Protein AF-M3R403-F1 (afdb_monomer)

Solvent-accessible surface area (backbone atoms only — not comparable to full-atom values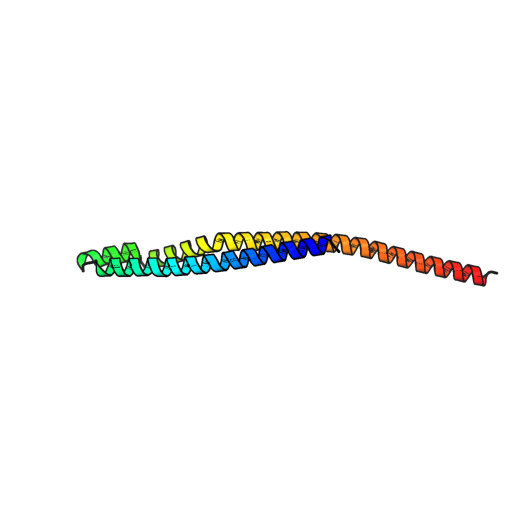): 7179 Å² total; per-residue (Å²): 110,70,65,62,52,54,50,52,54,53,50,54,5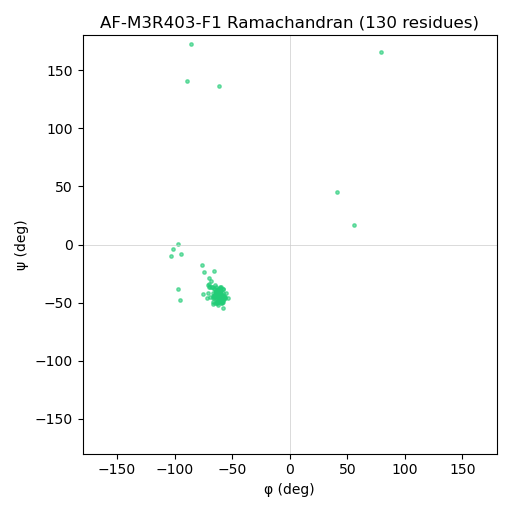4,50,54,56,49,49,54,52,52,52,54,50,33,54,51,52,52,52,53,45,52,55,51,53,52,50,51,51,53,56,50,60,74,71,48,51,85,88,47,40,61,59,49,42,53,69,56,32,26,73,92,40,46,46,41,53,50,54,54,52,52,52,51,49,65,53,42,48,63,57,54,54,51,51,52,54,50,52,54,50,49,53,52,52,49,56,53,46,52,55,51,54,52,52,51,50,53,53,50,52,53,51,50,52,50,52,54,52,53,53,54,51,56,52,53,56,63,75,75,109

InterPro domains:
  IPR040576 Dynamin-like helical domain [PF18709] (1-120)

Nearest PDB structures (foldseek):
  5y06-assembly1_A  TM=5.391E-01  e=3.646E+00  Mycolicibacterium smegmatis MC2 155
  3na7-assembly1_A  TM=4.832E-01  e=2.115E+00  Helicobacter pylori NCTC 11638

Sequence (132 aa):
MEYLNKTLEKRRKKIQGLNKEISQARIHLKEFIIRYFSDLIRQISGTSLETFNDFVIREIGDEYINMETRVKNEFEKQTQGISNEIAKIETGFNADMNFFEKHAGAFGKIGIDLLKKAVLSKQLASKWLEMG

pLDDT: mean 94.79, std 4.42, range [73.25, 98.62]

Organism: NCBI:txid1159049

Foldseek 3Di:
DVVVVVLVVVLVVLVVVLVVLVVVLVVVLVVCVVVLVVVLVVVCVPDDPVCNVVSCCVNQNDVRVNVVVVSVVSNCVSCVVSVVSVVVSVVVVVVVVVVVVVVVVVVVVVVVVVVVVVVVVVVVVVVVVVVD

Mean predicted aligned error: 6.66 Å

Radius of gyration: 32.36 Å; Cα contacts (8 Å, |Δi|>4): 35; chains: 1; bounding box: 73×22×95 Å

Structure (mmCIF, N/CA/C/O backbone):
data_AF-M3R403-F1
#
_entry.id   AF-M3R403-F1
#
loop_
_atom_site.group_PDB
_atom_site.id
_atom_site.type_symbol
_atom_site.label_atom_id
_atom_site.label_alt_id
_atom_site.label_comp_id
_atom_site.label_asym_id
_atom_site.label_entity_id
_atom_site.label_seq_id
_atom_site.pdbx_PDB_ins_code
_atom_site.Cartn_x
_atom_site.Cartn_y
_atom_site.Cartn_z
_atom_site.occupancy
_atom_site.B_iso_or_equiv
_atom_site.auth_seq_id
_atom_site.auth_comp_id
_atom_site.auth_asym_id
_atom_site.auth_atom_id
_atom_site.pdbx_PDB_model_num
ATOM 1 N N . MET A 1 1 ? 25.337 2.412 -20.719 1.00 74.19 1 MET A N 1
ATOM 2 C CA . MET A 1 1 ? 25.459 1.677 -19.438 1.00 74.19 1 MET A CA 1
ATOM 3 C C . MET A 1 1 ? 25.325 2.583 -18.219 1.00 74.19 1 MET A C 1
ATOM 5 O O . MET A 1 1 ? 24.541 2.251 -17.343 1.00 74.19 1 MET A O 1
ATOM 9 N N . GLU A 1 2 ? 25.989 3.744 -18.165 1.00 83.44 2 GLU A N 1
ATOM 10 C CA . GLU A 1 2 ? 25.894 4.662 -17.012 1.00 83.44 2 GLU A CA 1
ATOM 11 C C . GLU A 1 2 ? 24.462 5.151 -16.713 1.00 83.44 2 GLU A C 1
ATOM 13 O O . GLU A 1 2 ? 24.036 5.131 -15.561 1.00 83.44 2 GLU A O 1
ATOM 18 N N . TYR A 1 3 ? 23.688 5.526 -17.740 1.00 81.62 3 TYR A N 1
ATOM 19 C CA . TYR A 1 3 ? 22.287 5.943 -17.578 1.00 81.62 3 TYR A CA 1
ATOM 20 C C . TYR A 1 3 ? 21.411 4.836 -16.971 1.00 81.62 3 TYR A C 1
ATOM 22 O O . TYR A 1 3 ? 20.711 5.071 -15.992 1.00 81.62 3 TYR A O 1
ATOM 30 N N . LEU A 1 4 ? 21.514 3.612 -17.503 1.00 81.00 4 LEU A N 1
ATOM 31 C CA . LEU A 1 4 ? 20.784 2.450 -16.990 1.00 81.00 4 LEU A CA 1
ATOM 32 C C . LEU A 1 4 ? 21.128 2.187 -15.518 1.00 81.00 4 LEU A C 1
ATOM 34 O O . LEU A 1 4 ? 20.231 1.988 -14.704 1.00 81.00 4 LEU A O 1
ATOM 38 N N . ASN A 1 5 ? 22.413 2.263 -15.162 1.00 87.00 5 ASN A N 1
ATOM 39 C CA . ASN A 1 5 ? 22.857 2.062 -13.786 1.00 87.00 5 ASN A CA 1
ATOM 40 C C . ASN A 1 5 ? 22.297 3.140 -12.836 1.00 87.00 5 ASN A C 1
ATOM 42 O O . ASN A 1 5 ? 21.788 2.824 -11.764 1.00 87.00 5 ASN A O 1
ATOM 46 N N . LYS A 1 6 ? 22.294 4.414 -13.258 1.00 89.31 6 LYS A N 1
ATOM 47 C CA . LYS A 1 6 ? 21.673 5.515 -12.497 1.00 89.31 6 LYS A CA 1
ATOM 48 C C . LYS A 1 6 ? 20.171 5.293 -12.287 1.00 89.31 6 LYS A C 1
ATOM 50 O O . LYS A 1 6 ? 19.659 5.557 -11.198 1.00 89.31 6 LYS A O 1
ATOM 55 N N . THR A 1 7 ? 19.471 4.794 -13.303 1.00 89.31 7 THR A N 1
ATOM 56 C CA . THR A 1 7 ? 18.040 4.479 -13.220 1.00 89.31 7 THR A CA 1
ATOM 57 C C . THR A 1 7 ? 17.767 3.338 -12.239 1.00 89.31 7 THR A C 1
ATOM 59 O O . THR A 1 7 ? 16.904 3.484 -11.372 1.00 89.31 7 THR A O 1
ATOM 62 N N . LEU A 1 8 ? 18.538 2.248 -12.296 1.00 88.56 8 LEU A N 1
ATOM 63 C CA . LEU A 1 8 ? 18.416 1.122 -11.361 1.00 88.56 8 LEU A CA 1
ATOM 64 C C . LEU A 1 8 ? 18.654 1.553 -9.906 1.00 88.56 8 LEU A C 1
ATOM 66 O O . LEU A 1 8 ? 17.840 1.253 -9.030 1.00 88.56 8 LEU A O 1
ATOM 70 N N . GLU A 1 9 ? 19.700 2.339 -9.652 1.00 93.19 9 GLU A N 1
ATOM 71 C CA . GLU A 1 9 ? 19.992 2.874 -8.316 1.00 93.19 9 GLU A CA 1
ATOM 72 C C . GLU A 1 9 ? 18.869 3.779 -7.790 1.00 93.19 9 GLU A C 1
ATOM 74 O O . GLU A 1 9 ? 18.459 3.683 -6.629 1.00 93.19 9 GLU A O 1
ATOM 79 N N . LYS A 1 10 ? 18.297 4.628 -8.652 1.00 91.56 10 LYS A N 1
ATOM 80 C CA . LYS A 1 10 ? 17.142 5.462 -8.294 1.00 91.56 10 LYS A CA 1
ATOM 81 C C . LYS A 1 10 ? 15.931 4.612 -7.892 1.00 91.56 10 LYS A C 1
ATOM 83 O O . LYS A 1 10 ? 15.253 4.950 -6.921 1.00 91.56 10 LYS A O 1
ATOM 88 N N . ARG A 1 11 ? 15.657 3.513 -8.606 1.00 89.06 11 ARG A N 1
ATOM 89 C CA . ARG A 1 11 ? 14.554 2.586 -8.286 1.00 89.06 11 ARG A CA 1
ATOM 90 C C . ARG A 1 11 ? 14.792 1.876 -6.957 1.00 89.06 11 ARG A C 1
ATOM 92 O O . ARG A 1 11 ? 13.892 1.852 -6.121 1.00 89.06 11 ARG A O 1
ATOM 99 N N . ARG A 1 12 ? 16.014 1.393 -6.719 1.00 93.12 12 ARG A N 1
ATOM 100 C CA . ARG A 1 12 ? 16.402 0.754 -5.455 1.00 93.12 12 ARG A CA 1
ATOM 101 C C . ARG A 1 12 ? 16.160 1.671 -4.256 1.00 93.12 12 ARG A C 1
ATOM 103 O O . ARG A 1 12 ? 15.550 1.244 -3.278 1.00 93.12 12 ARG A O 1
ATOM 110 N N . LYS A 1 13 ? 16.560 2.942 -4.356 1.00 94.31 13 LYS A N 1
ATOM 111 C CA . LYS A 1 13 ? 16.319 3.944 -3.303 1.00 94.31 13 LYS A CA 1
ATOM 112 C C . LYS A 1 13 ? 14.830 4.186 -3.048 1.00 94.31 13 LYS A C 1
ATOM 114 O O . LYS A 1 13 ? 14.428 4.274 -1.893 1.00 94.31 13 LYS A O 1
ATOM 119 N N . LYS A 1 14 ? 13.999 4.246 -4.098 1.00 94.00 14 LYS A N 1
ATOM 120 C CA . LYS A 1 14 ? 12.538 4.372 -3.941 1.00 94.00 14 LYS A CA 1
ATOM 121 C C . LYS A 1 14 ? 11.928 3.179 -3.206 1.00 94.00 14 LYS A C 1
ATOM 123 O O . LYS A 1 14 ? 11.149 3.381 -2.286 1.00 94.00 14 LYS A O 1
ATOM 128 N N . ILE A 1 15 ? 12.325 1.955 -3.559 1.00 95.19 15 ILE A N 1
ATOM 129 C CA . ILE A 1 15 ? 11.854 0.732 -2.887 1.00 95.19 15 ILE A CA 1
ATOM 130 C C . ILE A 1 15 ? 12.279 0.718 -1.411 1.00 95.19 15 ILE A C 1
ATOM 132 O O . ILE A 1 15 ? 11.491 0.370 -0.537 1.00 95.19 15 ILE A O 1
ATOM 136 N N . GLN A 1 16 ? 13.509 1.142 -1.106 1.00 95.44 16 GLN A N 1
ATOM 137 C CA . GLN A 1 16 ? 13.964 1.284 0.281 1.00 95.44 16 GLN A CA 1
ATOM 138 C C . GLN A 1 16 ? 13.139 2.317 1.062 1.00 95.44 16 GLN A C 1
ATOM 140 O O . GLN A 1 16 ? 12.785 2.063 2.213 1.00 95.44 16 GLN A O 1
ATOM 145 N N . GLY A 1 17 ? 12.805 3.453 0.442 1.00 95.44 17 GLY A N 1
ATOM 146 C CA . GLY A 1 17 ? 11.899 4.449 1.020 1.00 95.44 17 GLY A CA 1
ATOM 147 C C . GLY A 1 17 ? 10.510 3.874 1.302 1.00 95.44 17 GLY A C 1
ATOM 148 O O . GLY A 1 17 ? 10.020 3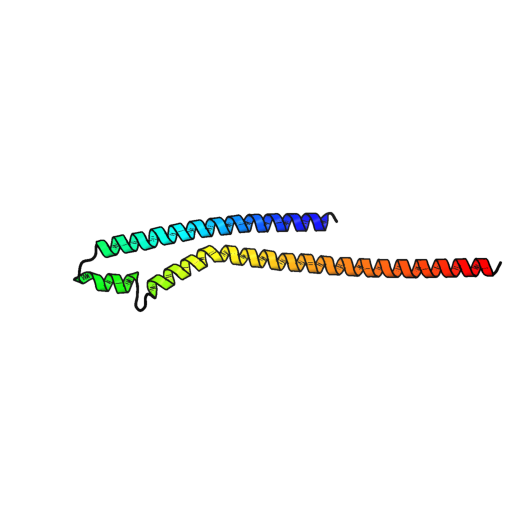.985 2.423 1.00 95.44 17 GLY A O 1
ATOM 149 N N . LEU A 1 18 ? 9.938 3.155 0.334 1.00 96.81 18 LEU A N 1
ATOM 150 C CA . LEU A 1 18 ? 8.643 2.489 0.475 1.00 96.81 18 LEU A CA 1
ATOM 151 C C . LEU A 1 18 ? 8.630 1.486 1.640 1.00 96.81 18 LEU A C 1
ATOM 153 O O . LEU A 1 18 ? 7.686 1.460 2.423 1.00 96.81 18 LEU A O 1
ATOM 157 N N . ASN A 1 19 ? 9.699 0.705 1.820 1.00 96.94 19 ASN A N 1
ATOM 158 C CA . ASN A 1 19 ? 9.814 -0.211 2.962 1.00 96.94 19 ASN A CA 1
ATOM 159 C C . ASN A 1 19 ? 9.760 0.525 4.309 1.00 96.94 19 ASN A C 1
ATOM 161 O O . ASN A 1 19 ? 9.182 0.016 5.273 1.00 96.94 19 ASN A O 1
ATOM 165 N N . LYS A 1 20 ? 10.340 1.729 4.385 1.00 96.50 20 LYS A N 1
ATOM 166 C CA . LYS A 1 20 ? 10.260 2.569 5.585 1.00 96.50 20 LYS A CA 1
ATOM 167 C C . LYS A 1 20 ? 8.826 3.042 5.829 1.00 96.50 20 LYS A C 1
ATOM 169 O O . LYS A 1 20 ? 8.362 2.949 6.962 1.00 96.50 20 LYS A O 1
ATOM 174 N N . GLU A 1 21 ? 8.123 3.494 4.794 1.00 96.94 21 GLU A N 1
ATOM 175 C CA . GLU A 1 21 ? 6.714 3.906 4.888 1.00 96.94 21 GLU A CA 1
ATOM 176 C C . GLU A 1 21 ? 5.809 2.751 5.330 1.00 96.94 21 GLU A C 1
ATOM 178 O O . GLU A 1 21 ? 5.033 2.910 6.270 1.00 96.94 21 GLU A O 1
ATOM 183 N N . ILE A 1 22 ? 5.986 1.557 4.751 1.00 98.00 22 ILE A N 1
ATOM 184 C CA . ILE A 1 22 ? 5.279 0.334 5.164 1.00 98.00 22 ILE A CA 1
ATOM 185 C C . ILE A 1 22 ? 5.535 0.033 6.643 1.00 98.00 22 ILE A C 1
ATOM 187 O O . ILE A 1 22 ? 4.606 -0.282 7.389 1.00 98.00 22 ILE A O 1
ATOM 191 N N . SER A 1 23 ? 6.786 0.134 7.096 1.00 98.31 23 SER A N 1
ATOM 192 C CA . SER A 1 23 ? 7.115 -0.094 8.503 1.00 98.31 23 SER A CA 1
ATOM 193 C C . SER A 1 23 ? 6.423 0.910 9.428 1.00 98.31 23 SER A C 1
ATOM 195 O O . SER A 1 23 ? 5.959 0.513 10.494 1.00 98.31 23 SER A O 1
ATOM 197 N N . GLN A 1 24 ? 6.343 2.184 9.038 1.00 98.06 24 GLN A N 1
ATOM 198 C CA . GLN A 1 24 ? 5.673 3.220 9.828 1.00 98.06 24 GLN A CA 1
ATOM 199 C C . GLN A 1 24 ? 4.156 3.021 9.858 1.00 98.06 24 GLN A C 1
ATOM 201 O O . GLN A 1 24 ? 3.575 3.010 10.939 1.00 98.06 24 GLN A O 1
ATOM 206 N N . ALA A 1 25 ? 3.527 2.743 8.714 1.00 98.44 25 ALA A N 1
ATOM 207 C CA . ALA A 1 25 ? 2.100 2.430 8.652 1.00 98.44 25 ALA A CA 1
ATOM 208 C C . ALA A 1 25 ? 1.740 1.249 9.569 1.00 98.44 25 ALA A C 1
ATOM 210 O O . ALA A 1 25 ? 0.763 1.306 10.311 1.00 98.44 25 ALA A O 1
ATOM 211 N N . ARG A 1 26 ? 2.574 0.198 9.605 1.00 98.44 26 ARG A N 1
ATOM 212 C CA . ARG A 1 26 ? 2.383 -0.937 10.526 1.00 98.44 26 ARG A CA 1
ATOM 213 C C . ARG A 1 26 ? 2.464 -0.536 11.999 1.00 98.44 26 ARG A C 1
ATOM 215 O O . ARG A 1 26 ? 1.734 -1.107 12.804 1.00 98.44 26 ARG A O 1
ATOM 222 N N . ILE A 1 27 ? 3.356 0.385 12.363 1.00 98.50 27 ILE A N 1
ATOM 223 C CA 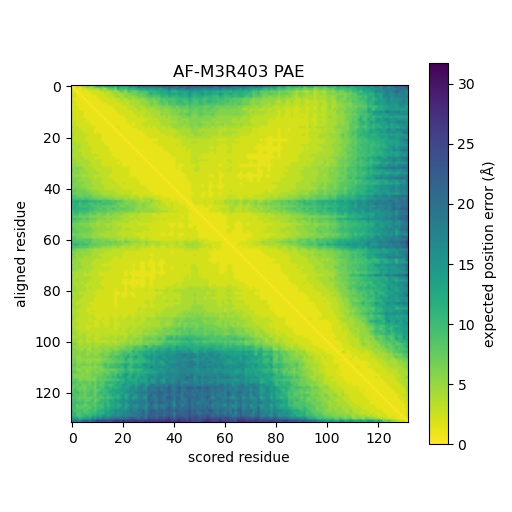. ILE A 1 27 ? 3.456 0.900 13.737 1.00 98.50 27 ILE A CA 1
ATOM 224 C C . ILE A 1 27 ? 2.189 1.689 14.077 1.00 98.50 27 ILE A C 1
ATOM 226 O O . ILE A 1 27 ? 1.526 1.362 15.058 1.00 98.50 27 ILE A O 1
ATOM 230 N N . HIS A 1 28 ? 1.790 2.635 13.226 1.00 98.56 28 HIS A N 1
ATOM 231 C CA . HIS A 1 28 ? 0.596 3.450 13.454 1.00 98.56 28 HIS A CA 1
ATOM 232 C C . HIS A 1 28 ? -0.683 2.618 13.548 1.00 98.56 28 HIS A C 1
ATOM 234 O O . HIS A 1 28 ? -1.501 2.864 14.429 1.00 98.56 28 HIS A O 1
ATOM 240 N N . LEU A 1 29 ? -0.844 1.596 12.700 1.00 98.62 29 LEU A N 1
ATOM 241 C CA . LEU A 1 29 ? -1.993 0.691 12.775 1.00 98.62 29 LEU A CA 1
ATOM 242 C C . LEU A 1 29 ? -2.036 -0.062 14.108 1.00 98.62 29 LEU A C 1
ATOM 244 O O . LEU A 1 29 ? -3.099 -0.172 14.713 1.00 98.62 29 LEU A O 1
ATOM 248 N N . LYS A 1 30 ? -0.891 -0.537 14.614 1.00 98.50 30 LYS A N 1
ATOM 249 C CA . LYS A 1 30 ? -0.831 -1.179 15.937 1.00 98.50 30 LYS A CA 1
ATOM 250 C C . LYS A 1 30 ? -1.207 -0.208 17.051 1.00 98.50 30 LYS A C 1
ATOM 252 O O . LYS A 1 30 ? -2.000 -0.560 17.918 1.00 98.50 30 LYS A O 1
ATOM 257 N N . GLU A 1 31 ? -0.669 1.008 17.025 1.00 98.56 31 GLU A N 1
ATOM 258 C CA . GLU A 1 31 ? -0.999 2.033 18.018 1.00 98.56 31 GLU A CA 1
ATOM 259 C C . GLU A 1 31 ? -2.467 2.459 17.955 1.00 98.56 31 GLU A C 1
ATOM 261 O O . GLU A 1 31 ? -3.068 2.751 18.988 1.00 98.56 31 GLU A O 1
ATOM 266 N N . PHE A 1 32 ? -3.044 2.528 16.755 1.00 98.62 32 PHE A N 1
ATOM 267 C CA . PHE A 1 32 ? -4.463 2.797 16.566 1.00 98.62 32 PHE A CA 1
ATOM 268 C C . PHE A 1 32 ? -5.308 1.697 17.202 1.00 98.62 32 PHE A C 1
ATOM 270 O O . PHE A 1 32 ? -6.156 2.008 18.028 1.00 98.62 32 PHE A O 1
ATOM 277 N N . ILE A 1 33 ? -5.037 0.426 16.882 1.00 97.88 33 ILE A N 1
ATOM 278 C CA . ILE A 1 33 ? -5.776 -0.715 17.438 1.00 97.88 33 ILE A CA 1
ATOM 279 C C . ILE A 1 33 ? -5.689 -0.716 18.966 1.00 97.88 33 ILE A C 1
ATOM 281 O O . ILE A 1 33 ? -6.715 -0.802 19.634 1.00 97.88 33 ILE A O 1
ATOM 285 N N . ILE A 1 34 ? -4.488 -0.546 19.531 1.00 98.50 34 ILE A N 1
ATOM 286 C CA . ILE A 1 34 ? -4.304 -0.509 20.989 1.00 98.50 34 ILE A CA 1
ATOM 287 C C . ILE A 1 34 ? -5.129 0.618 21.617 1.00 98.50 34 ILE A C 1
ATOM 289 O O . ILE A 1 34 ? -5.859 0.366 22.575 1.00 98.50 34 ILE A O 1
ATOM 293 N N . ARG A 1 35 ? -5.042 1.844 21.087 1.00 98.62 35 ARG A N 1
ATOM 294 C CA . ARG A 1 35 ? -5.797 2.993 21.613 1.00 98.62 35 ARG A CA 1
ATOM 295 C C . ARG A 1 35 ? -7.299 2.786 21.480 1.00 98.62 35 ARG A C 1
ATOM 297 O O . ARG A 1 35 ? -8.007 2.898 22.470 1.00 98.62 35 ARG A O 1
ATOM 304 N N . TYR A 1 36 ? -7.758 2.412 20.291 1.00 98.31 36 TYR A N 1
ATOM 305 C CA . TYR A 1 36 ? -9.173 2.249 19.989 1.00 98.31 36 TYR A CA 1
ATOM 306 C C . TYR A 1 36 ? -9.834 1.217 20.907 1.00 98.31 36 TYR A C 1
ATOM 308 O O . TYR A 1 36 ? -10.824 1.527 21.564 1.00 98.31 36 TYR A O 1
ATOM 316 N N . PHE A 1 37 ? -9.250 0.023 21.050 1.00 97.81 37 PHE A N 1
ATOM 317 C CA . PHE A 1 37 ? -9.810 -0.986 21.951 1.00 97.81 37 PHE A CA 1
ATOM 318 C C . PHE A 1 37 ? -9.654 -0.623 23.431 1.00 97.81 37 PHE A C 1
ATOM 320 O O . PHE A 1 37 ? -10.555 -0.914 24.214 1.00 97.81 37 PHE A O 1
ATOM 327 N N . SER A 1 38 ? -8.572 0.056 23.828 1.00 98.38 38 SER A N 1
ATOM 328 C CA . SER A 1 38 ? -8.435 0.557 25.206 1.00 98.38 38 SER A CA 1
ATOM 329 C C . SER A 1 38 ? -9.521 1.582 25.542 1.00 98.38 38 SER A C 1
ATOM 331 O O . SER A 1 38 ? -10.096 1.538 26.629 1.00 98.38 38 SER A O 1
ATOM 333 N N . ASP A 1 39 ? -9.849 2.469 24.601 1.00 98.12 39 ASP A N 1
ATOM 334 C CA . ASP A 1 39 ? -10.918 3.451 24.759 1.00 98.12 39 ASP A CA 1
ATOM 335 C C . ASP A 1 39 ? -12.290 2.781 24.839 1.00 98.12 39 ASP A C 1
ATOM 337 O O . ASP A 1 39 ? -13.087 3.152 25.699 1.00 98.12 39 ASP A O 1
ATOM 341 N N . LEU A 1 40 ? -12.555 1.761 24.015 1.00 97.81 40 LEU A N 1
ATOM 342 C CA . LEU A 1 40 ? -13.782 0.964 24.114 1.00 97.81 40 LEU A CA 1
ATOM 343 C C . LEU A 1 40 ? -13.909 0.282 25.482 1.00 97.81 40 LEU A C 1
ATOM 345 O O . LEU A 1 40 ? -14.962 0.373 26.110 1.00 97.81 40 LEU A O 1
ATOM 349 N N . ILE A 1 41 ? -12.832 -0.338 25.979 1.00 97.75 41 ILE A N 1
ATOM 350 C CA . ILE A 1 41 ? -12.794 -0.982 27.304 1.00 97.75 41 ILE A CA 1
ATOM 351 C C . ILE A 1 41 ? -13.039 0.044 28.416 1.00 97.75 41 ILE A C 1
ATOM 353 O O . ILE A 1 41 ? -13.796 -0.214 29.354 1.00 97.75 41 ILE A O 1
ATOM 357 N N . ARG A 1 42 ? -12.427 1.227 28.322 1.00 97.81 42 ARG A N 1
ATOM 358 C CA . ARG A 1 42 ? -12.623 2.294 29.308 1.00 97.81 42 ARG A CA 1
ATOM 359 C C . ARG A 1 42 ? -14.064 2.800 29.305 1.00 97.81 42 ARG A C 1
ATOM 361 O O . ARG A 1 42 ? -14.618 3.048 30.370 1.00 97.81 42 ARG A O 1
ATOM 368 N N . GLN A 1 43 ? -14.658 2.958 28.124 1.00 97.00 43 GLN A N 1
ATOM 369 C CA . GLN A 1 43 ? -16.035 3.417 27.973 1.00 97.00 43 GLN A CA 1
ATOM 370 C C . GLN A 1 43 ? -17.039 2.396 28.516 1.00 97.00 43 GLN A C 1
ATOM 372 O O . GLN A 1 43 ? -17.866 2.768 29.343 1.00 97.00 43 GLN A O 1
ATOM 377 N N . ILE A 1 44 ? -16.926 1.120 28.128 1.00 96.69 44 ILE A N 1
ATOM 378 C CA . ILE A 1 44 ? -17.858 0.074 28.578 1.00 96.69 44 ILE A CA 1
ATOM 379 C C . ILE A 1 44 ? -17.767 -0.165 30.093 1.00 96.69 44 ILE A C 1
ATOM 381 O O . ILE A 1 44 ? -18.777 -0.384 30.757 1.00 96.69 44 ILE A O 1
ATOM 385 N N . SER A 1 45 ? -16.566 -0.052 30.670 1.00 95.56 45 SER A N 1
ATOM 386 C CA . SER A 1 45 ? -16.365 -0.157 32.123 1.00 95.56 45 SER A CA 1
ATOM 387 C C . SER A 1 45 ? -17.032 0.983 32.902 1.00 95.56 45 SER A C 1
ATOM 389 O O . SER A 1 45 ? -17.280 0.842 34.096 1.00 95.56 45 SER A O 1
ATOM 391 N N . GLY A 1 46 ? -17.291 2.119 32.248 1.00 94.44 46 GLY A N 1
ATOM 392 C CA . GLY A 1 46 ? -17.959 3.279 32.837 1.00 94.44 46 GLY A CA 1
ATOM 393 C C . GLY A 1 46 ? -19.458 3.359 32.540 1.00 94.44 46 GLY A C 1
ATOM 394 O O . GLY A 1 46 ? -20.092 4.316 32.979 1.00 94.44 46 GLY A O 1
ATOM 395 N N . THR A 1 47 ? -20.028 2.404 31.799 1.00 96.62 47 THR A N 1
ATOM 396 C CA . THR A 1 47 ? -21.467 2.381 31.495 1.00 96.62 47 THR A CA 1
ATOM 397 C C . THR A 1 47 ? -22.273 1.632 32.547 1.00 96.62 47 THR A C 1
ATOM 399 O O . THR A 1 47 ? -21.868 0.581 33.040 1.00 96.62 47 THR A O 1
ATOM 402 N N . SER A 1 48 ? -23.451 2.170 32.854 1.00 97.00 48 SER A N 1
ATOM 403 C CA . SER A 1 48 ? -24.489 1.496 33.634 1.00 97.00 48 SER A CA 1
ATOM 404 C C . SER A 1 48 ? -25.374 0.628 32.732 1.00 97.00 48 SER A C 1
ATOM 406 O O . SER A 1 48 ? -25.284 0.700 31.505 1.00 97.00 48 SER A O 1
ATOM 408 N N . LEU A 1 49 ? -26.274 -0.162 33.325 1.00 95.88 49 LEU A N 1
ATOM 409 C CA . LEU A 1 49 ? -27.227 -0.972 32.561 1.00 95.88 49 LEU A CA 1
ATOM 410 C C . LEU A 1 49 ? -28.140 -0.104 31.678 1.00 95.88 49 LEU A C 1
ATOM 412 O O . LEU A 1 49 ? -28.438 -0.477 30.548 1.00 95.88 49 LEU A O 1
ATOM 416 N N . GLU A 1 50 ? -28.535 1.074 32.167 1.00 97.62 50 GLU A N 1
ATOM 417 C CA . GLU A 1 50 ? -29.396 2.021 31.450 1.00 97.62 50 GLU A CA 1
ATOM 418 C C . GLU A 1 50 ? -28.697 2.640 30.234 1.00 97.62 50 GLU A C 1
ATOM 420 O O . GLU A 1 50 ? -29.345 2.941 29.238 1.00 97.62 50 GLU A O 1
ATOM 425 N N . THR A 1 51 ? -27.375 2.819 30.303 1.00 97.62 51 THR A N 1
ATOM 426 C CA . THR A 1 51 ? -26.573 3.494 29.263 1.00 97.62 51 THR A CA 1
ATOM 427 C C . THR A 1 51 ? -25.822 2.525 28.351 1.00 97.62 51 THR A C 1
ATOM 429 O O . THR A 1 51 ? -25.191 2.938 27.377 1.00 97.62 51 THR A O 1
ATOM 432 N N . PHE A 1 52 ? -25.905 1.223 28.628 1.00 97.06 52 PHE A N 1
ATOM 433 C CA . PHE A 1 52 ? -25.222 0.187 27.862 1.00 97.06 52 PHE A CA 1
ATOM 434 C C . PHE A 1 52 ? -25.651 0.166 26.388 1.00 97.06 52 PHE A C 1
ATOM 436 O O . PHE A 1 52 ? -24.799 0.133 25.500 1.00 97.06 52 PHE A O 1
ATOM 443 N N . ASN A 1 53 ? -26.958 0.233 26.112 1.00 96.56 53 ASN A N 1
ATOM 444 C CA . ASN A 1 53 ? -27.459 0.214 24.733 1.00 96.56 53 ASN A CA 1
ATOM 445 C C . ASN A 1 53 ? -26.969 1.422 23.924 1.00 96.56 53 ASN A C 1
ATOM 447 O O . ASN A 1 53 ? -26.570 1.256 22.771 1.00 96.56 53 ASN A O 1
ATOM 451 N N . ASP A 1 54 ? -26.919 2.608 24.533 1.00 96.88 54 ASP A N 1
ATOM 452 C CA . ASP A 1 54 ? -26.392 3.811 23.882 1.00 96.88 54 ASP A CA 1
ATOM 453 C C . ASP A 1 54 ? -24.909 3.653 23.524 1.00 96.88 54 ASP A C 1
ATOM 455 O O . ASP A 1 54 ? -24.476 4.073 22.447 1.00 96.88 54 ASP A O 1
ATOM 459 N N . PHE A 1 55 ? -24.119 3.013 24.395 1.00 97.50 55 PHE A N 1
ATOM 460 C CA . PHE A 1 55 ? -22.732 2.664 24.089 1.00 97.50 55 PHE A CA 1
ATOM 461 C C . PHE A 1 55 ? -22.641 1.702 22.901 1.00 97.50 55 PHE A C 1
ATOM 463 O O . PHE A 1 55 ? -21.892 1.984 21.965 1.00 97.50 55 PHE A O 1
ATOM 470 N N . VAL A 1 56 ? -23.414 0.610 22.901 1.00 97.56 56 VAL A N 1
ATOM 471 C CA . VAL A 1 56 ? -23.379 -0.386 21.817 1.00 97.56 56 VAL A CA 1
ATOM 472 C C . VAL A 1 56 ? -23.729 0.260 20.477 1.00 97.56 56 VAL A C 1
ATOM 474 O O . VAL A 1 56 ? -22.965 0.123 19.524 1.00 97.56 56 VAL A O 1
ATOM 477 N N . ILE A 1 57 ? -24.816 1.030 20.403 1.00 97.44 57 ILE A N 1
ATOM 478 C CA . ILE A 1 57 ? -25.247 1.697 19.165 1.00 97.44 57 ILE A CA 1
ATOM 479 C C . ILE A 1 57 ? -24.177 2.681 18.667 1.00 97.44 57 ILE A C 1
ATOM 481 O O . ILE A 1 57 ? -23.861 2.720 17.477 1.00 97.44 57 ILE A O 1
ATOM 485 N N . ARG A 1 58 ? -23.592 3.473 19.569 1.00 96.75 58 ARG A N 1
ATOM 486 C CA . ARG A 1 58 ? -22.647 4.538 19.208 1.00 96.75 58 ARG A CA 1
ATOM 487 C C . ARG A 1 58 ? -21.264 4.019 18.824 1.00 96.75 58 ARG A C 1
ATOM 489 O O . ARG A 1 58 ? -20.667 4.526 17.875 1.00 96.75 58 ARG A O 1
ATOM 496 N N . GLU A 1 59 ? -20.737 3.054 19.569 1.00 97.62 59 GLU A N 1
ATOM 497 C CA . GLU A 1 59 ? -19.350 2.601 19.430 1.00 97.62 59 GLU A CA 1
ATOM 498 C C . GLU A 1 59 ? -19.208 1.359 18.553 1.00 97.62 59 GLU A C 1
ATOM 500 O O . GLU A 1 59 ? -18.264 1.268 17.766 1.00 97.62 59 GLU A O 1
ATOM 505 N N . ILE A 1 60 ? -20.151 0.423 18.662 1.00 97.56 60 ILE A N 1
ATOM 506 C CA . ILE A 1 60 ? -20.132 -0.844 17.924 1.00 97.56 60 ILE A CA 1
ATOM 507 C C . ILE A 1 60 ? -20.973 -0.706 16.653 1.00 97.56 60 ILE A C 1
ATOM 509 O O . ILE A 1 60 ? -20.486 -0.986 15.559 1.00 97.56 60 ILE A O 1
ATOM 513 N N . GLY A 1 61 ? -22.181 -0.153 16.784 1.00 97.94 61 GLY A N 1
ATOM 514 C CA . GLY A 1 61 ? -23.175 -0.074 15.717 1.00 97.94 61 GLY A CA 1
ATOM 515 C C . GLY A 1 61 ? -23.929 -1.389 15.526 1.00 97.94 61 GLY A C 1
ATOM 516 O O . GLY A 1 61 ? -23.517 -2.437 16.030 1.00 97.94 61 GLY A O 1
ATOM 517 N N . ASP A 1 62 ? -25.041 -1.318 14.794 1.00 96.56 62 ASP A N 1
ATOM 518 C CA . ASP A 1 62 ? -25.754 -2.517 14.353 1.00 96.56 62 ASP A CA 1
ATOM 519 C C . ASP A 1 62 ? -24.844 -3.355 13.458 1.00 96.56 62 ASP A C 1
ATOM 521 O O . ASP A 1 62 ? -24.089 -2.799 12.657 1.00 96.56 62 ASP A O 1
ATOM 525 N N . GLU A 1 63 ? -24.848 -4.669 13.671 1.00 95.19 63 GLU A N 1
ATOM 526 C CA . GLU A 1 63 ? -23.909 -5.593 13.028 1.00 95.19 63 GLU A CA 1
ATOM 527 C C . GLU A 1 63 ? -22.476 -5.028 12.969 1.00 95.19 63 GLU A C 1
ATOM 529 O O . GLU A 1 63 ? -21.831 -5.055 11.926 1.00 95.19 63 GLU A O 1
A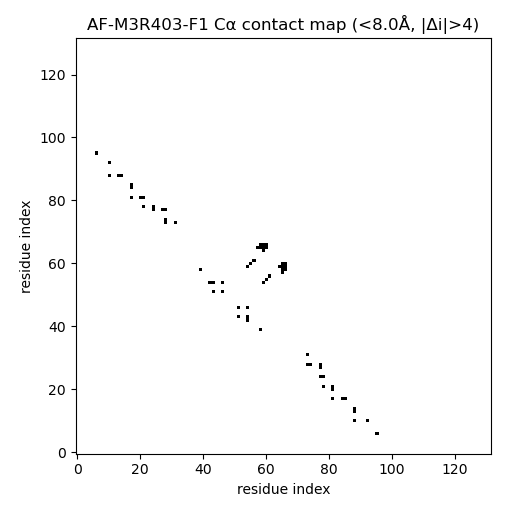TOM 534 N N . TYR A 1 64 ? -21.987 -4.453 14.082 1.00 96.31 64 TYR A N 1
ATOM 535 C CA . TYR A 1 64 ? -20.617 -3.932 14.238 1.00 96.31 64 TYR A CA 1
ATOM 536 C C . TYR A 1 64 ? -20.170 -2.880 13.193 1.00 96.31 64 TYR A C 1
ATOM 538 O O . TYR A 1 64 ? -18.973 -2.586 13.083 1.00 96.31 64 TYR A O 1
ATOM 546 N N . ILE A 1 65 ? -21.103 -2.259 12.457 1.00 98.06 65 ILE A N 1
ATOM 547 C CA . ILE A 1 65 ? -20.798 -1.390 11.308 1.00 98.06 65 ILE A CA 1
ATOM 548 C C . ILE A 1 65 ? -19.935 -0.175 11.667 1.00 98.06 65 ILE A C 1
ATOM 550 O O . ILE A 1 65 ? -19.042 0.206 10.903 1.00 98.06 65 ILE A O 1
ATOM 554 N N . ASN A 1 66 ? -20.146 0.427 12.841 1.00 98.19 66 ASN A N 1
ATOM 555 C CA . ASN A 1 66 ? -19.389 1.606 13.266 1.00 98.19 66 ASN A CA 1
ATOM 556 C C . ASN A 1 66 ? -17.943 1.229 13.59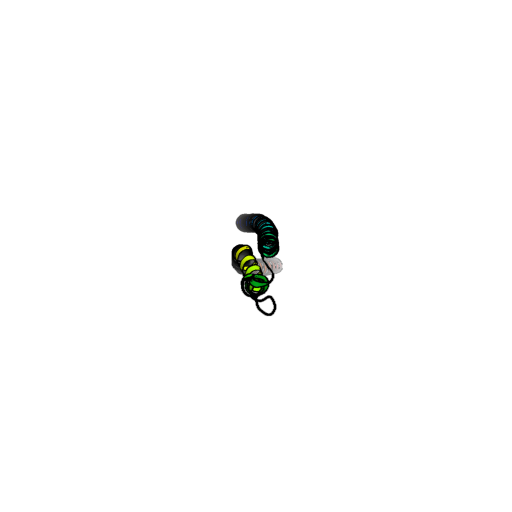6 1.00 98.19 66 ASN A C 1
ATOM 558 O O . ASN A 1 66 ? -17.013 1.943 13.209 1.00 98.19 66 ASN A O 1
ATOM 562 N N . MET A 1 67 ? -17.751 0.093 14.269 1.00 97.81 67 MET A N 1
ATOM 563 C CA . MET A 1 67 ? -16.426 -0.445 14.561 1.00 97.81 67 MET A CA 1
ATOM 564 C C . MET A 1 67 ? -15.683 -0.809 13.275 1.00 97.81 67 MET A C 1
ATOM 566 O O . MET A 1 67 ? -14.543 -0.381 13.077 1.00 97.81 67 MET A O 1
ATOM 570 N N . GLU A 1 68 ? -16.334 -1.558 12.382 1.00 98.12 68 GLU A N 1
ATOM 571 C CA . GLU A 1 68 ? -15.735 -1.996 11.122 1.00 98.12 68 GLU A CA 1
ATOM 572 C C . GLU A 1 68 ? -15.305 -0.804 10.266 1.00 98.12 68 GLU A C 1
ATOM 574 O O . GLU A 1 68 ? -14.166 -0.745 9.799 1.00 98.12 68 GLU A O 1
ATOM 579 N N . THR A 1 69 ? -16.190 0.183 10.124 1.00 98.44 69 THR A N 1
ATOM 580 C CA . THR A 1 69 ? -15.932 1.391 9.337 1.00 98.44 69 THR A CA 1
ATOM 581 C C . THR A 1 69 ? -14.737 2.167 9.887 1.00 98.44 69 THR A C 1
ATOM 583 O O . THR A 1 69 ? -13.868 2.581 9.123 1.00 98.44 69 THR A O 1
ATOM 586 N N . ARG A 1 70 ? -14.624 2.332 11.213 1.00 98.38 70 ARG A N 1
ATOM 587 C CA . ARG A 1 70 ? -13.475 3.021 11.831 1.00 98.38 70 ARG A CA 1
ATOM 588 C C . ARG A 1 70 ? -12.156 2.300 11.554 1.00 98.38 70 ARG A C 1
ATOM 590 O O . ARG A 1 70 ? -11.167 2.957 11.231 1.00 98.38 70 ARG A O 1
ATOM 597 N N . VAL A 1 71 ? -12.143 0.970 11.655 1.00 98.19 71 VAL A N 1
ATOM 598 C CA . VAL A 1 71 ? -10.947 0.157 11.386 1.00 98.19 71 VAL A CA 1
ATOM 599 C C . VAL A 1 71 ? -10.560 0.215 9.907 1.00 98.19 71 VAL A C 1
ATOM 601 O O . VAL A 1 71 ? -9.389 0.450 9.601 1.00 98.19 71 VAL A O 1
ATOM 604 N N . LYS A 1 72 ? -11.526 0.057 8.993 1.00 98.31 72 LYS A N 1
ATOM 605 C CA . LYS A 1 72 ? -11.303 0.163 7.542 1.00 98.31 72 LYS A CA 1
ATOM 606 C C . LYS A 1 72 ? -10.752 1.536 7.161 1.00 98.31 72 LYS A C 1
ATOM 608 O O . LYS A 1 72 ? -9.723 1.608 6.495 1.00 98.31 72 LYS A O 1
ATOM 613 N N . ASN A 1 73 ? -11.359 2.609 7.666 1.00 98.50 73 ASN A N 1
ATOM 614 C CA . ASN A 1 73 ? -10.931 3.975 7.369 1.00 98.50 73 ASN A CA 1
ATOM 615 C C . ASN A 1 73 ? -9.492 4.248 7.823 1.00 98.50 73 ASN A C 1
ATOM 617 O O . ASN A 1 73 ? -8.721 4.868 7.090 1.00 98.50 73 ASN A O 1
ATOM 621 N N . GLU A 1 74 ? -9.094 3.792 9.017 1.00 98.50 74 GLU A N 1
ATOM 622 C CA . GLU A 1 74 ? -7.707 3.975 9.455 1.00 98.50 74 GLU A CA 1
ATO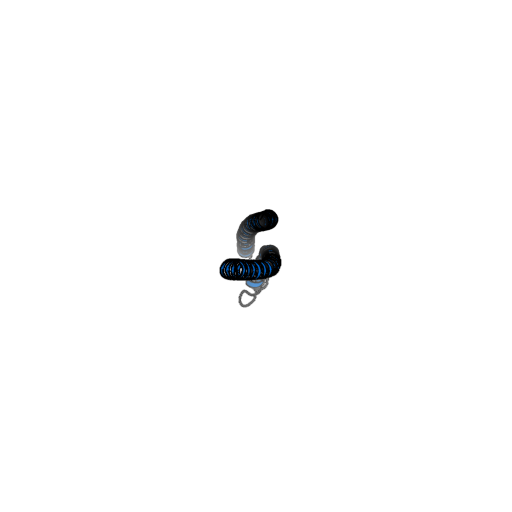M 623 C C . GLU A 1 74 ? -6.740 3.117 8.626 1.00 98.50 74 GLU A C 1
ATOM 625 O O . GLU A 1 74 ? -5.653 3.583 8.283 1.00 98.50 74 GLU A O 1
ATOM 630 N N . PHE A 1 75 ? -7.134 1.899 8.236 1.00 98.19 75 PHE A N 1
ATOM 631 C CA . PHE A 1 75 ? -6.334 1.074 7.331 1.00 98.19 75 PHE A CA 1
ATOM 632 C C . PHE A 1 75 ? -6.099 1.763 5.983 1.00 98.19 75 PHE A C 1
ATOM 634 O O . PHE A 1 75 ? -4.952 1.886 5.546 1.00 98.19 75 PHE A O 1
ATOM 641 N N . GLU A 1 76 ? -7.155 2.263 5.345 1.00 98.38 76 GLU A N 1
ATOM 642 C CA . GLU A 1 76 ? -7.068 3.005 4.084 1.00 98.38 76 GLU A CA 1
ATOM 643 C C . GLU A 1 76 ? -6.181 4.243 4.229 1.00 98.38 76 GLU A C 1
ATOM 645 O O . GLU A 1 76 ? -5.231 4.430 3.469 1.00 98.38 76 GLU A O 1
ATOM 650 N N . LYS A 1 77 ? -6.402 5.043 5.274 1.00 98.25 77 LYS A N 1
ATOM 651 C CA . LYS A 1 77 ? -5.603 6.238 5.561 1.00 98.25 77 LYS A CA 1
ATOM 652 C C . LYS A 1 77 ? -4.111 5.930 5.702 1.00 98.25 77 LYS A C 1
ATOM 654 O O . LYS A 1 77 ? -3.288 6.653 5.139 1.00 98.25 77 LYS A O 1
ATOM 659 N N . GLN A 1 78 ? -3.744 4.873 6.429 1.00 98.19 78 GLN A N 1
ATOM 660 C CA . GLN A 1 78 ? -2.338 4.498 6.625 1.00 98.19 78 GLN A CA 1
ATOM 661 C C . GLN A 1 78 ? -1.710 3.863 5.371 1.00 98.19 78 GLN A C 1
ATOM 663 O O . GLN A 1 78 ? -0.490 3.912 5.209 1.00 98.19 78 GLN A O 1
ATOM 668 N N . THR A 1 79 ? -2.510 3.286 4.467 1.00 97.38 79 THR A N 1
ATOM 669 C CA . THR A 1 79 ? -2.024 2.575 3.267 1.00 97.38 79 THR A CA 1
ATOM 670 C C . THR A 1 79 ? -2.145 3.368 1.962 1.00 97.38 79 THR A C 1
ATOM 672 O O . THR A 1 79 ? -1.532 2.991 0.958 1.00 97.38 79 THR A O 1
ATOM 675 N N . GLN A 1 80 ? -2.842 4.507 1.962 1.00 97.44 80 GLN A N 1
ATOM 676 C CA . GLN A 1 80 ? -3.022 5.350 0.778 1.00 97.44 80 GLN A CA 1
ATOM 677 C C . GLN A 1 80 ? -1.689 5.851 0.203 1.00 97.44 80 GLN A C 1
ATOM 679 O O . GLN A 1 80 ? -1.463 5.776 -1.005 1.00 97.44 80 GLN A O 1
ATOM 684 N N . GLY A 1 81 ? -0.790 6.349 1.059 1.00 95.25 81 GLY A N 1
ATOM 685 C CA . GLY A 1 81 ? 0.529 6.836 0.634 1.00 95.25 81 GLY A CA 1
ATOM 686 C C . GLY A 1 81 ? 1.371 5.735 -0.014 1.00 95.25 81 GLY A C 1
ATOM 687 O O . GLY A 1 81 ? 1.913 5.926 -1.100 1.00 95.25 81 GLY A O 1
ATOM 688 N N . ILE A 1 82 ? 1.370 4.549 0.599 1.00 97.44 82 ILE A N 1
ATOM 689 C CA . ILE A 1 82 ? 2.069 3.354 0.108 1.00 97.44 82 ILE A CA 1
ATOM 690 C C . ILE A 1 82 ? 1.542 2.960 -1.276 1.00 97.44 82 ILE A C 1
ATOM 692 O O . ILE A 1 82 ? 2.327 2.744 -2.198 1.00 97.44 82 ILE A O 1
ATOM 696 N N . SER A 1 83 ? 0.218 2.921 -1.444 1.00 97.44 83 SER A N 1
ATOM 697 C CA . SER A 1 83 ? -0.422 2.593 -2.725 1.00 97.44 83 SER A CA 1
ATOM 698 C C . SER A 1 83 ? -0.035 3.589 -3.823 1.00 97.44 83 SER A C 1
ATOM 700 O O . SER A 1 83 ? 0.313 3.195 -4.938 1.00 97.44 83 SER A O 1
ATOM 702 N N . ASN A 1 84 ? -0.003 4.882 -3.490 1.00 96.12 84 ASN A N 1
ATOM 703 C CA . ASN A 1 84 ? 0.417 5.934 -4.415 1.00 96.12 84 ASN A CA 1
ATOM 704 C C . ASN A 1 84 ? 1.892 5.789 -4.827 1.00 96.12 84 ASN A C 1
ATOM 706 O O . ASN A 1 84 ? 2.232 5.988 -5.996 1.00 96.12 84 ASN A O 1
ATOM 710 N N . GLU A 1 85 ? 2.782 5.448 -3.895 1.00 95.12 85 GLU A N 1
ATOM 711 C CA . GLU A 1 85 ? 4.200 5.253 -4.204 1.00 95.12 85 GLU A CA 1
ATOM 712 C C . GLU A 1 85 ? 4.454 3.989 -5.035 1.00 95.12 85 GLU A C 1
ATOM 714 O O . GLU A 1 85 ? 5.268 4.034 -5.962 1.00 95.12 85 GLU A O 1
ATOM 719 N N . ILE A 1 86 ? 3.712 2.900 -4.802 1.00 96.12 86 ILE A N 1
ATOM 720 C CA . ILE A 1 86 ? 3.750 1.703 -5.661 1.00 96.12 86 ILE A CA 1
ATOM 721 C C . ILE A 1 86 ? 3.379 2.074 -7.102 1.00 96.12 86 ILE A C 1
ATOM 723 O O . ILE A 1 86 ? 4.155 1.796 -8.021 1.00 96.12 86 ILE A O 1
ATOM 727 N N . ALA A 1 87 ? 2.270 2.793 -7.300 1.00 96.25 87 ALA A N 1
ATOM 728 C CA . ALA A 1 87 ? 1.828 3.224 -8.628 1.00 96.25 87 ALA A CA 1
ATOM 729 C C . ALA A 1 87 ? 2.875 4.106 -9.343 1.00 96.25 87 ALA A C 1
ATOM 731 O O . ALA A 1 87 ? 3.131 3.960 -10.544 1.00 96.25 87 ALA A O 1
ATOM 732 N N . LYS A 1 88 ? 3.549 5.004 -8.609 1.00 94.44 88 LYS A N 1
ATOM 733 C CA . LYS A 1 88 ? 4.647 5.830 -9.151 1.00 94.44 88 LYS A CA 1
ATOM 734 C C . LYS A 1 88 ? 5.885 5.007 -9.510 1.00 94.44 88 LYS A C 1
ATOM 736 O O . LYS A 1 88 ? 6.600 5.349 -10.463 1.00 94.44 88 LYS A O 1
ATOM 741 N N . ILE A 1 89 ? 6.206 3.976 -8.726 1.00 92.12 89 ILE A N 1
ATOM 742 C CA . ILE A 1 89 ? 7.323 3.070 -9.013 1.00 92.12 89 ILE A CA 1
ATOM 743 C C . ILE A 1 89 ? 7.040 2.308 -10.304 1.00 92.12 89 ILE A C 1
ATOM 745 O O . ILE A 1 89 ? 7.890 2.358 -11.196 1.00 92.12 89 ILE A O 1
ATOM 749 N N . GLU A 1 90 ? 5.860 1.699 -10.418 1.00 93.50 90 GLU A N 1
ATOM 750 C CA . GLU A 1 90 ? 5.408 0.941 -11.588 1.00 93.50 90 GLU A CA 1
ATOM 751 C C . GLU A 1 90 ? 5.413 1.800 -12.854 1.00 93.50 90 GLU A C 1
ATOM 753 O O . GLU A 1 90 ? 6.109 1.484 -13.818 1.00 93.50 90 GLU A O 1
ATOM 758 N N . THR A 1 91 ? 4.731 2.949 -12.820 1.00 95.31 91 THR A N 1
ATOM 759 C CA . THR A 1 91 ? 4.661 3.877 -13.962 1.00 95.31 91 THR A CA 1
ATOM 760 C C . THR A 1 91 ? 6.054 4.247 -14.457 1.00 95.31 91 THR A C 1
ATOM 762 O O . THR A 1 91 ? 6.343 4.230 -15.654 1.00 95.31 91 THR A O 1
ATOM 765 N N . GLY A 1 92 ? 6.955 4.572 -13.529 1.00 91.38 92 GLY A N 1
ATOM 766 C CA . GLY A 1 92 ? 8.304 4.929 -13.916 1.00 91.38 92 GLY A CA 1
ATOM 767 C C . GLY A 1 92 ? 9.122 3.734 -14.421 1.00 91.38 92 GLY A C 1
ATOM 768 O O . GLY A 1 92 ? 9.937 3.931 -15.313 1.00 91.38 92 GLY A O 1
ATOM 769 N N . PHE A 1 93 ? 8.938 2.532 -13.872 1.00 91.44 93 PHE A N 1
ATOM 770 C CA . PHE A 1 93 ? 9.618 1.333 -14.367 1.00 91.44 93 PHE A CA 1
ATOM 771 C C . PHE A 1 93 ? 9.195 1.020 -15.807 1.00 91.44 93 PHE A C 1
ATOM 773 O O . PHE A 1 93 ? 10.052 0.802 -16.659 1.00 91.44 93 PHE A O 1
ATOM 780 N N . ASN A 1 94 ? 7.897 1.111 -16.105 1.00 92.25 94 ASN A N 1
ATOM 781 C CA . ASN A 1 94 ? 7.372 0.936 -17.459 1.00 92.25 94 ASN A CA 1
ATOM 782 C C . ASN A 1 94 ? 7.948 1.977 -18.432 1.00 92.25 94 ASN A C 1
ATOM 784 O O . ASN A 1 94 ? 8.308 1.645 -19.560 1.00 92.25 94 ASN A O 1
ATOM 788 N N . ALA A 1 95 ? 8.101 3.232 -17.997 1.00 91.75 95 ALA A N 1
ATOM 789 C CA . ALA A 1 95 ? 8.753 4.264 -18.802 1.00 91.75 95 ALA A CA 1
ATOM 790 C C . ALA A 1 95 ? 10.231 3.934 -19.093 1.00 91.75 95 ALA A C 1
ATOM 792 O O . ALA A 1 95 ? 10.675 4.062 -20.237 1.00 91.75 95 ALA A O 1
ATOM 793 N N . ASP A 1 96 ? 10.974 3.474 -18.082 1.00 89.50 96 ASP A N 1
ATOM 794 C CA . ASP A 1 96 ? 12.381 3.088 -18.227 1.00 89.50 96 ASP A CA 1
ATOM 795 C C . ASP A 1 96 ? 12.537 1.876 -19.169 1.00 89.50 96 ASP A C 1
ATOM 797 O O . ASP A 1 96 ? 13.422 1.874 -20.029 1.00 89.50 96 ASP A O 1
ATOM 801 N N . MET A 1 97 ? 11.653 0.876 -19.054 1.00 89.50 97 MET A N 1
ATOM 802 C CA . MET A 1 97 ? 11.635 -0.314 -19.914 1.00 89.50 97 MET A CA 1
ATOM 803 C C . MET A 1 97 ? 11.364 0.056 -21.375 1.00 89.50 97 MET A C 1
ATOM 805 O O . MET A 1 97 ? 12.147 -0.285 -22.259 1.00 89.50 97 MET A O 1
ATOM 809 N N . ASN A 1 98 ? 10.318 0.848 -21.624 1.00 91.75 98 ASN A N 1
ATOM 810 C CA . ASN A 1 98 ? 9.978 1.326 -22.965 1.00 91.75 98 ASN A CA 1
ATOM 811 C C . ASN A 1 98 ? 11.132 2.110 -23.610 1.00 91.75 98 ASN A C 1
ATOM 813 O O . ASN A 1 98 ? 11.370 2.020 -24.817 1.00 91.75 98 ASN A O 1
ATOM 817 N N . PHE A 1 99 ? 11.857 2.907 -22.819 1.00 89.31 99 PHE A N 1
ATOM 818 C CA . PHE A 1 99 ? 13.035 3.623 -23.299 1.00 89.31 99 PHE A CA 1
ATOM 819 C C . PHE A 1 99 ? 14.162 2.657 -23.684 1.00 89.31 99 PHE A C 1
ATOM 821 O O . PHE A 1 99 ? 14.772 2.825 -24.745 1.00 89.31 99 PHE A O 1
ATOM 828 N N . PHE A 1 100 ? 14.420 1.643 -22.854 1.00 87.62 10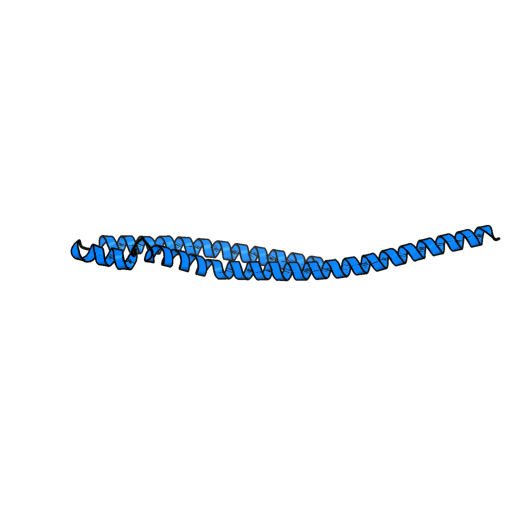0 PHE A N 1
ATOM 829 C CA . PHE A 1 100 ? 15.429 0.622 -23.120 1.00 87.62 100 PHE A CA 1
ATOM 830 C C . PHE A 1 100 ? 15.115 -0.179 -24.388 1.00 87.62 100 PHE A C 1
ATOM 832 O O . PHE A 1 100 ? 15.976 -0.275 -25.260 1.00 87.62 100 PHE A O 1
ATOM 839 N N . GLU A 1 101 ? 13.889 -0.681 -24.539 1.00 89.94 101 GLU A N 1
ATOM 840 C CA . GLU A 1 101 ? 13.463 -1.457 -25.711 1.00 89.94 101 GLU A CA 1
ATOM 841 C C . GLU A 1 101 ? 13.648 -0.681 -27.019 1.00 89.94 101 GLU A C 1
ATOM 843 O O . GLU A 1 101 ? 14.206 -1.207 -27.986 1.00 89.94 101 GLU A O 1
ATOM 848 N N . LYS A 1 102 ? 13.262 0.603 -27.044 1.00 91.00 102 LYS A N 1
ATOM 849 C CA . LYS A 1 102 ? 13.458 1.469 -28.218 1.00 91.00 102 LYS A CA 1
ATOM 850 C C . LYS A 1 102 ? 14.933 1.607 -28.595 1.00 91.00 102 LYS A C 1
ATOM 852 O O . LYS A 1 102 ? 15.273 1.511 -29.775 1.00 91.00 102 LYS A O 1
ATOM 857 N N . HIS A 1 103 ? 15.812 1.811 -27.613 1.00 88.62 103 HIS A N 1
ATOM 858 C CA . HIS A 1 103 ? 17.249 1.962 -27.861 1.00 88.62 103 HIS A CA 1
ATOM 859 C C . HIS A 1 103 ? 17.902 0.643 -28.268 1.00 88.62 103 HIS A C 1
ATOM 861 O O . HIS A 1 103 ? 18.648 0.611 -29.245 1.00 88.62 103 HIS A O 1
ATOM 867 N N . ALA A 1 104 ? 17.604 -0.450 -27.564 1.00 89.06 104 ALA A N 1
ATOM 868 C CA . ALA A 1 104 ? 18.110 -1.778 -27.891 1.00 89.06 104 ALA A CA 1
ATOM 869 C C . ALA A 1 104 ? 17.674 -2.204 -29.301 1.00 89.06 104 ALA A C 1
ATOM 871 O O . ALA A 1 104 ? 18.496 -2.681 -30.080 1.00 89.06 104 ALA A O 1
ATOM 872 N N . GLY A 1 105 ? 16.416 -1.946 -29.671 1.00 91.88 105 GLY A N 1
ATOM 873 C CA . GLY A 1 105 ? 15.908 -2.194 -31.018 1.00 91.88 105 GLY A CA 1
ATOM 874 C C . GLY A 1 105 ? 16.615 -1.357 -32.089 1.00 91.88 105 GLY A C 1
ATOM 875 O O . GLY A 1 105 ? 16.979 -1.888 -33.139 1.00 91.88 105 GLY A O 1
ATOM 876 N N . ALA A 1 106 ? 16.856 -0.067 -31.832 1.00 92.44 106 ALA A N 1
ATOM 877 C CA . ALA A 1 106 ? 17.589 0.801 -32.755 1.00 92.44 106 ALA A CA 1
ATOM 878 C C . ALA A 1 106 ? 19.041 0.334 -32.954 1.00 92.44 106 ALA A C 1
ATOM 880 O O . ALA A 1 106 ? 19.483 0.163 -34.091 1.00 92.44 106 ALA A O 1
ATOM 881 N N . PHE A 1 107 ? 19.766 0.057 -31.866 1.00 91.25 107 PHE A N 1
ATOM 882 C CA . PHE A 1 107 ? 21.138 -0.449 -31.943 1.00 91.25 107 PHE A CA 1
ATOM 883 C C . PHE A 1 107 ? 21.214 -1.837 -32.582 1.00 91.25 107 PHE A C 1
ATOM 885 O O . PHE A 1 107 ? 22.120 -2.083 -33.374 1.00 91.25 107 PHE A O 1
ATOM 892 N N . GLY A 1 108 ? 20.250 -2.718 -32.306 1.00 92.69 108 GLY A N 1
ATOM 893 C CA . GLY A 1 108 ? 20.157 -4.030 -32.944 1.00 92.69 108 GLY A CA 1
ATOM 894 C C . GLY A 1 108 ? 20.020 -3.925 -34.464 1.00 92.69 108 GLY A C 1
ATOM 895 O O . GLY A 1 108 ? 20.750 -4.596 -35.192 1.00 92.69 108 GLY A O 1
ATOM 896 N N . LYS A 1 109 ? 19.157 -3.023 -34.956 1.00 94.94 109 LYS A N 1
ATOM 897 C CA . LYS A 1 109 ? 19.018 -2.745 -36.398 1.00 94.94 109 LYS A CA 1
ATOM 898 C C . LYS A 1 109 ? 20.325 -2.236 -37.010 1.00 94.94 109 LYS A C 1
ATOM 900 O O . LYS A 1 109 ? 20.777 -2.791 -38.007 1.00 94.94 109 LYS A O 1
ATOM 905 N N . ILE A 1 110 ? 20.964 -1.248 -36.376 1.00 94.00 110 ILE A N 1
ATOM 906 C CA . ILE A 1 110 ? 22.258 -0.707 -36.828 1.00 94.00 110 ILE A CA 1
ATOM 907 C C . ILE A 1 110 ? 23.320 -1.816 -36.885 1.00 94.00 110 ILE A C 1
ATOM 909 O O . ILE A 1 110 ? 24.043 -1.925 -37.873 1.00 94.00 110 ILE A O 1
ATOM 913 N N . GLY A 1 111 ? 23.401 -2.661 -35.854 1.00 92.31 111 GLY A N 1
ATOM 914 C CA . GLY A 1 111 ? 24.341 -3.780 -35.798 1.00 92.31 111 GLY A CA 1
ATOM 915 C C . GLY A 1 111 ? 24.126 -4.787 -36.929 1.00 92.31 111 GLY A C 1
ATOM 916 O O . GLY A 1 111 ? 25.083 -5.164 -37.603 1.00 92.31 111 GLY A O 1
ATOM 917 N N . ILE A 1 112 ? 22.873 -5.171 -37.195 1.00 95.56 112 ILE A N 1
ATOM 918 C CA . ILE A 1 112 ? 22.522 -6.054 -38.318 1.00 95.56 112 ILE A CA 1
ATOM 919 C C . ILE A 1 112 ? 22.946 -5.435 -39.655 1.00 95.56 112 ILE A C 1
ATOM 921 O O . ILE A 1 112 ? 23.522 -6.129 -40.494 1.00 95.56 112 ILE A O 1
ATOM 925 N N . ASP A 1 113 ? 22.700 -4.144 -39.866 1.00 96.50 113 ASP A N 1
ATOM 926 C CA . ASP A 1 113 ? 23.062 -3.473 -41.117 1.00 96.50 113 ASP A CA 1
ATOM 927 C C . ASP A 1 113 ? 24.583 -3.372 -41.308 1.00 96.50 113 ASP A C 1
ATOM 929 O O . ASP A 1 113 ? 25.080 -3.555 -42.423 1.00 96.50 113 ASP A O 1
ATOM 933 N N . LEU A 1 114 ? 25.342 -3.150 -40.231 1.00 95.69 114 LEU A N 1
ATOM 934 C CA . LEU A 1 114 ? 26.807 -3.198 -40.257 1.00 95.69 114 LEU A CA 1
ATOM 935 C C . LEU A 1 114 ? 27.323 -4.603 -40.593 1.00 95.69 114 LEU A C 1
ATOM 937 O O . LEU A 1 114 ? 28.210 -4.739 -41.437 1.00 95.69 114 LEU A O 1
ATOM 941 N N . LEU A 1 115 ? 26.739 -5.648 -39.996 1.00 95.88 115 LEU A N 1
ATOM 942 C CA . LEU A 1 115 ? 27.085 -7.040 -40.297 1.00 95.88 115 LEU A CA 1
ATOM 943 C C . LEU A 1 115 ? 26.807 -7.384 -41.763 1.00 95.88 115 LEU A C 1
ATOM 945 O O . LEU A 1 115 ? 27.670 -7.951 -42.430 1.00 95.88 115 LEU A O 1
ATOM 949 N N . LYS A 1 116 ? 25.647 -6.983 -42.301 1.00 96.62 116 LYS A N 1
ATOM 950 C CA . LYS A 1 116 ? 25.326 -7.160 -43.727 1.00 96.62 116 LYS A CA 1
ATOM 951 C C . LYS A 1 116 ? 26.371 -6.495 -44.625 1.00 96.62 116 LYS A C 1
ATOM 953 O O . LYS A 1 116 ? 26.861 -7.130 -45.556 1.00 96.62 116 LYS A O 1
ATOM 958 N N . LYS A 1 117 ? 26.750 -5.244 -44.335 1.00 95.75 117 LYS A N 1
ATOM 959 C CA . LYS A 1 117 ? 27.785 -4.520 -45.095 1.00 95.75 117 LYS A CA 1
ATOM 960 C C . LYS A 1 117 ? 29.145 -5.220 -45.035 1.00 95.75 117 LYS A C 1
ATOM 962 O O . LYS A 1 117 ? 29.802 -5.325 -46.065 1.00 95.75 117 LYS A O 1
ATOM 967 N N . ALA A 1 118 ? 29.545 -5.724 -43.868 1.00 94.62 118 ALA A N 1
ATOM 968 C CA . ALA A 1 118 ? 30.806 -6.446 -43.693 1.00 94.62 118 ALA A CA 1
ATOM 969 C C . ALA A 1 118 ? 30.838 -7.783 -44.457 1.00 94.62 118 ALA A C 1
ATOM 971 O O . ALA A 1 118 ? 31.857 -8.149 -45.040 1.00 94.62 118 ALA A O 1
ATOM 972 N N . VAL A 1 119 ? 29.717 -8.511 -44.491 1.00 97.06 119 VAL A N 1
ATOM 973 C CA . VAL A 1 119 ? 29.599 -9.744 -45.285 1.00 97.06 119 VAL A CA 1
ATOM 974 C C . VAL A 1 119 ? 29.722 -9.435 -46.779 1.00 97.06 119 VAL A C 1
ATOM 976 O O . VAL A 1 119 ? 30.497 -10.091 -47.475 1.00 97.06 119 VAL A O 1
ATOM 979 N N . LEU A 1 120 ? 29.017 -8.407 -47.261 1.00 96.88 120 LEU A N 1
ATOM 980 C CA . LEU A 1 120 ? 29.072 -7.986 -48.664 1.00 96.88 120 LEU A CA 1
ATOM 981 C C . LEU A 1 120 ? 30.476 -7.523 -49.075 1.00 96.88 120 LEU A C 1
ATOM 983 O O . LEU A 1 120 ? 30.958 -7.912 -50.138 1.00 96.88 120 LEU A O 1
ATOM 987 N N . SER A 1 121 ? 31.159 -6.735 -48.239 1.00 95.81 121 SER A N 1
ATOM 988 C CA . SER A 1 121 ? 32.517 -6.271 -48.546 1.00 95.81 121 SER A CA 1
ATOM 989 C C . SER A 1 121 ? 33.512 -7.431 -48.636 1.00 95.81 121 SER A C 1
ATOM 991 O O . SER A 1 121 ? 34.323 -7.467 -49.561 1.00 95.81 121 SER A O 1
ATOM 993 N N . LYS A 1 122 ? 33.407 -8.426 -47.745 1.00 96.44 122 LYS A N 1
ATOM 994 C CA . LYS A 1 122 ? 34.237 -9.638 -47.785 1.00 96.44 122 LYS A CA 1
ATOM 995 C C . LYS A 1 122 ? 33.992 -10.471 -49.049 1.00 96.44 122 LYS A C 1
ATOM 997 O O . LYS A 1 122 ? 34.946 -10.966 -49.649 1.00 96.44 122 LYS A O 1
ATOM 1002 N N . GLN A 1 123 ? 32.733 -10.609 -49.472 1.00 95.00 123 GLN A N 1
ATOM 1003 C CA . GLN A 1 123 ? 32.378 -11.311 -50.712 1.00 95.00 123 GLN A CA 1
ATOM 1004 C C . GLN A 1 123 ? 32.944 -10.608 -51.949 1.00 95.00 123 GLN A C 1
ATOM 1006 O O . GLN A 1 123 ? 33.502 -11.269 -52.821 1.00 95.00 123 GLN A O 1
ATOM 1011 N N . LEU A 1 124 ? 32.841 -9.277 -52.013 1.00 94.62 124 LEU A N 1
ATOM 1012 C CA . LEU A 1 124 ? 33.412 -8.495 -53.110 1.00 94.62 124 LEU A CA 1
ATOM 1013 C C . LEU A 1 124 ? 34.933 -8.653 -53.167 1.00 94.62 124 LEU A C 1
ATOM 1015 O O . LEU A 1 124 ? 35.457 -8.966 -54.229 1.00 94.62 124 LEU A O 1
ATOM 1019 N N . ALA A 1 125 ? 35.633 -8.503 -52.039 1.00 95.19 125 ALA A N 1
ATOM 1020 C CA . ALA A 1 125 ? 37.086 -8.678 -51.980 1.00 95.19 125 ALA A CA 1
ATOM 1021 C C . ALA A 1 125 ? 37.533 -10.076 -52.446 1.00 95.19 125 ALA A C 1
ATOM 1023 O O . ALA A 1 125 ? 38.524 -10.193 -53.158 1.00 95.19 125 ALA A O 1
ATOM 1024 N N . SER A 1 126 ? 36.772 -11.119 -52.097 1.00 95.19 126 SER A N 1
ATOM 1025 C CA . SER A 1 126 ? 37.056 -12.491 -52.546 1.00 95.19 126 SER A CA 1
ATOM 1026 C C . SER A 1 126 ? 36.909 -12.626 -54.066 1.00 95.19 126 SER A C 1
ATOM 1028 O O . SER A 1 126 ? 37.804 -13.153 -54.713 1.00 95.19 126 SER A O 1
ATOM 1030 N N . LYS A 1 127 ? 35.843 -12.060 -54.656 1.00 95.00 127 LYS A N 1
ATOM 1031 C CA . LYS A 1 127 ? 35.662 -12.039 -56.119 1.00 95.00 127 LYS A CA 1
ATOM 1032 C C . LYS A 1 127 ? 36.779 -11.293 -56.847 1.00 95.00 127 LYS A C 1
ATOM 1034 O O . LYS A 1 127 ? 37.219 -11.747 -57.891 1.00 95.00 127 LYS A O 1
ATOM 1039 N N . TRP A 1 128 ? 37.238 -10.161 -56.309 1.00 92.81 128 TRP A N 1
ATOM 1040 C CA . TRP A 1 128 ? 38.355 -9.413 -56.898 1.00 92.81 128 TRP A CA 1
ATOM 1041 C C . TRP A 1 128 ? 39.648 -10.238 -56.941 1.00 92.81 128 TRP A C 1
ATOM 1043 O O . TRP A 1 128 ? 40.367 -10.158 -57.929 1.00 92.81 128 TRP A O 1
ATOM 1053 N N . LEU A 1 129 ? 39.925 -11.039 -55.905 1.00 93.50 129 LEU A N 1
ATOM 1054 C CA . LEU A 1 129 ? 41.100 -11.918 -55.852 1.00 93.50 129 LEU A CA 1
ATOM 1055 C C . LEU A 1 129 ? 41.020 -13.101 -56.826 1.00 93.50 129 LEU A C 1
ATOM 1057 O O . LEU A 1 129 ? 42.055 -13.573 -57.269 1.00 93.50 129 LEU A O 1
ATOM 1061 N N . GLU A 1 130 ? 39.822 -13.584 -57.160 1.00 93.62 130 GLU A N 1
ATOM 1062 C CA . GLU A 1 130 ? 39.632 -14.660 -58.149 1.00 93.62 130 GLU A CA 1
ATOM 1063 C C . GLU A 1 130 ? 39.779 -14.175 -59.604 1.00 93.62 130 GLU A C 1
ATOM 1065 O O . GLU A 1 130 ? 39.927 -14.989 -60.513 1.00 93.62 130 GLU A O 1
ATOM 1070 N N . MET A 1 131 ? 39.697 -12.861 -59.840 1.00 89.00 131 MET A N 1
ATOM 1071 C CA . MET A 1 131 ? 39.727 -12.252 -61.176 1.00 89.00 131 MET A CA 1
ATOM 1072 C C . MET A 1 131 ? 41.121 -11.788 -61.635 1.00 89.00 13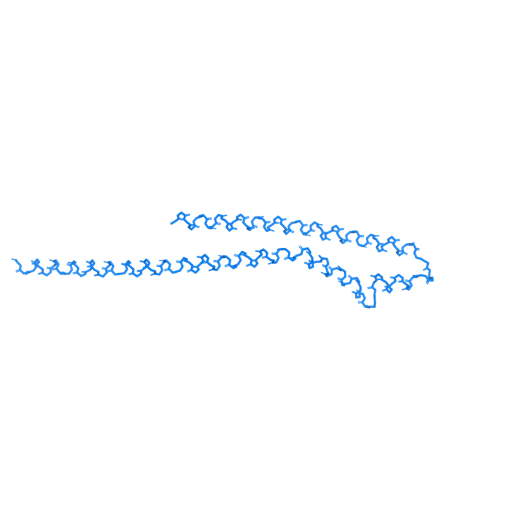1 MET A C 1
ATOM 1074 O O . MET A 1 131 ? 41.245 -11.370 -62.788 1.00 89.00 131 MET A O 1
ATOM 1078 N N . GLY A 1 132 ? 42.133 -11.809 -60.762 1.00 73.25 132 GLY A N 1
ATOM 1079 C CA . GLY A 1 132 ? 43.521 -11.421 -61.058 1.00 73.25 132 GLY A CA 1
ATOM 1080 C C . GLY A 1 132 ? 44.478 -12.589 -60.899 1.00 73.25 132 GLY A C 1
ATOM 1081 O O . GLY A 1 132 ? 45.447 -12.639 -61.685 1.00 73.25 132 GLY A O 1
#

Secondary structure (DSSP, 8-state):
-HHHHHHHHHHHHHHHHHHHHHHHHHHHHHHHHHHHHHHHHHHHHT--TTTHHHHIIIII-GGGHHHHHHHHHHHHHHHHHHHHHHHHHHHHHHHHHHHHHHHHHHHHHHHHHHHHHHHHHHHHHHHHHH--